Protein AF-A0A928IPV5-F1 (afdb_monomer)

Secondary structure (DSSP, 8-state):
-BHHHHHHHHHHHHT-B-TTSPBPTTHHHHHHHHHHHHHHHHHHTHHHHHHHHT-TTPPP---SSTTSBP-S-HHIIIIIHHHHHHHHHHTTT-HHHHHHHHHHHHHHHHHHHHHHHHHHHTT--------

Sequence (131 aa):
MTGKDIYDLAIELLGYKNADGSDNADCEDYLNRSVGLINILLAETLWLDRLLRQDKSASPVYISSVGDTVRCNGRLARGVLPFGLAAMLAMEEDIQLYDRLHKRYTDEINRTKEEVAGIRHDICDCYPYHG

Radius of gyration: 17.83 Å; Cα contacts (8 Å, |Δi|>4): 134; chains: 1; bounding box: 60×30×45 Å

Structure (mmCIF, N/CA/C/O backbone):
data_AF-A0A928IPV5-F1
#
_entry.id   AF-A0A928IPV5-F1
#
loop_
_atom_site.group_PDB
_atom_site.id
_atom_site.type_symbol
_atom_site.label_atom_id
_atom_site.label_alt_id
_atom_site.label_comp_id
_atom_site.label_asym_id
_atom_site.label_entity_id
_atom_site.label_seq_id
_atom_site.pdbx_PDB_ins_code
_atom_site.Cartn_x
_atom_site.Cartn_y
_atom_site.Cartn_z
_atom_site.occupancy
_atom_site.B_iso_or_equiv
_atom_site.auth_seq_id
_atom_site.auth_comp_id
_atom_site.auth_asym_id
_atom_site.auth_atom_id
_atom_site.pdbx_PDB_model_num
ATOM 1 N N . MET A 1 1 ? -4.277 -11.602 4.313 1.00 87.94 1 MET A N 1
ATOM 2 C CA . MET A 1 1 ? -3.600 -11.040 3.135 1.00 87.94 1 MET A CA 1
ATOM 3 C C . MET A 1 1 ? -2.142 -10.873 3.502 1.00 87.94 1 MET A C 1
ATOM 5 O O . MET A 1 1 ? -1.866 -10.467 4.630 1.00 87.94 1 MET A O 1
ATOM 9 N N . THR A 1 2 ? -1.245 -11.290 2.627 1.00 95.19 2 THR A N 1
ATOM 10 C CA . THR A 1 2 ? 0.205 -11.270 2.832 1.00 95.19 2 THR A CA 1
ATOM 11 C C . THR A 1 2 ? 0.821 -10.002 2.245 1.00 95.19 2 THR A C 1
ATOM 13 O O . THR A 1 2 ? 0.162 -9.282 1.492 1.00 95.19 2 THR A O 1
ATOM 16 N N . GLY A 1 3 ? 2.078 -9.714 2.583 1.00 94.25 3 GLY A N 1
ATOM 17 C CA . GLY A 1 3 ? 2.847 -8.672 1.897 1.00 94.25 3 GLY A CA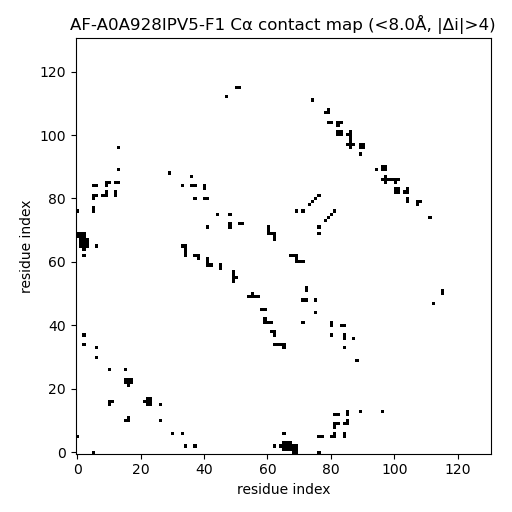 1
ATOM 18 C C . GLY A 1 3 ? 2.996 -8.957 0.397 1.00 94.25 3 GLY A C 1
ATOM 19 O O . GLY A 1 3 ? 2.967 -8.028 -0.403 1.00 94.25 3 GLY A O 1
ATOM 20 N N . LYS A 1 4 ? 3.058 -10.237 0.012 1.00 94.19 4 LYS A N 1
ATOM 21 C CA . LYS A 1 4 ? 3.129 -10.708 -1.373 1.00 94.19 4 LYS A CA 1
ATOM 22 C C . LYS A 1 4 ? 1.871 -10.340 -2.148 1.00 94.19 4 LYS A C 1
ATOM 24 O O . LYS A 1 4 ? 1.990 -9.834 -3.251 1.00 94.19 4 LYS A O 1
ATOM 29 N N . ASP A 1 5 ? 0.694 -10.477 -1.539 1.00 94.62 5 ASP A N 1
ATOM 30 C CA . ASP A 1 5 ? -0.561 -10.057 -2.175 1.00 94.62 5 ASP A CA 1
ATOM 31 C C . ASP A 1 5 ? -0.568 -8.540 -2.473 1.00 94.62 5 ASP A C 1
ATOM 33 O O . ASP A 1 5 ? -1.092 -8.110 -3.496 1.00 94.62 5 ASP A O 1
ATOM 37 N N . ILE A 1 6 ? 0.005 -7.712 -1.585 1.00 95.19 6 ILE A N 1
ATOM 38 C CA . ILE A 1 6 ? 0.121 -6.253 -1.801 1.00 95.19 6 ILE A CA 1
ATOM 39 C C . ILE A 1 6 ? 1.117 -5.957 -2.919 1.00 95.19 6 ILE A C 1
ATOM 41 O O . ILE A 1 6 ? 0.839 -5.130 -3.784 1.00 95.19 6 ILE A O 1
ATOM 45 N N . TYR A 1 7 ? 2.268 -6.626 -2.884 1.00 94.31 7 TYR A N 1
ATOM 46 C CA . TYR A 1 7 ? 3.295 -6.517 -3.909 1.00 94.31 7 TYR A CA 1
ATOM 47 C C . TYR A 1 7 ? 2.751 -6.892 -5.289 1.00 94.31 7 TYR A C 1
ATOM 49 O O . TYR A 1 7 ? 2.908 -6.122 -6.227 1.00 94.31 7 TYR A O 1
ATOM 57 N N . ASP A 1 8 ? 2.032 -8.006 -5.401 1.00 92.25 8 ASP A N 1
ATOM 58 C CA . ASP A 1 8 ? 1.496 -8.484 -6.677 1.00 92.25 8 ASP A CA 1
ATOM 59 C C . ASP A 1 8 ? 0.506 -7.495 -7.285 1.00 92.25 8 ASP A C 1
ATOM 61 O O . ASP A 1 8 ? 0.578 -7.206 -8.479 1.00 92.25 8 ASP A O 1
ATOM 65 N N . LEU A 1 9 ? -0.359 -6.907 -6.454 1.00 93.44 9 LEU A N 1
ATOM 66 C CA . LEU A 1 9 ? -1.244 -5.826 -6.881 1.00 93.44 9 LEU A CA 1
ATOM 67 C C . LEU A 1 9 ? -0.454 -4.580 -7.307 1.00 93.44 9 LEU A C 1
ATOM 69 O O . LEU A 1 9 ? -0.833 -3.916 -8.266 1.00 93.44 9 LEU A O 1
ATOM 73 N N . ALA A 1 10 ? 0.644 -4.250 -6.626 1.00 93.31 10 ALA A N 1
ATOM 74 C CA . ALA A 1 10 ? 1.483 -3.117 -7.003 1.00 93.31 10 ALA A CA 1
ATOM 75 C C . ALA A 1 10 ? 2.190 -3.342 -8.352 1.00 93.31 10 ALA A C 1
ATOM 77 O O . ALA A 1 10 ? 2.185 -2.446 -9.192 1.00 93.31 10 ALA A O 1
ATOM 78 N N . ILE A 1 11 ? 2.728 -4.538 -8.602 1.00 90.94 11 ILE A N 1
ATOM 79 C CA . ILE A 1 11 ? 3.341 -4.900 -9.891 1.00 90.94 11 ILE A CA 1
ATOM 80 C C . ILE A 1 11 ? 2.306 -4.890 -11.023 1.00 90.94 11 ILE A C 1
ATOM 82 O O . ILE A 1 11 ? 2.596 -4.412 -12.121 1.00 90.94 11 ILE A O 1
ATOM 86 N N . GLU A 1 12 ? 1.076 -5.343 -10.757 1.00 89.00 12 GLU A N 1
ATOM 87 C CA . GLU A 1 12 ? -0.040 -5.217 -11.706 1.00 89.00 12 GLU A CA 1
ATOM 88 C C . GLU A 1 12 ? -0.339 -3.757 -12.054 1.00 89.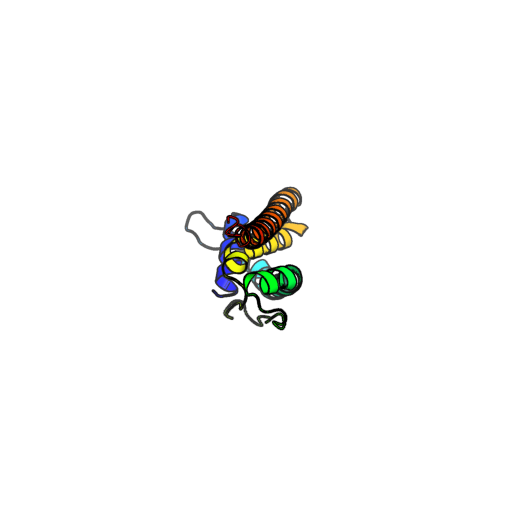00 12 GLU A C 1
ATOM 90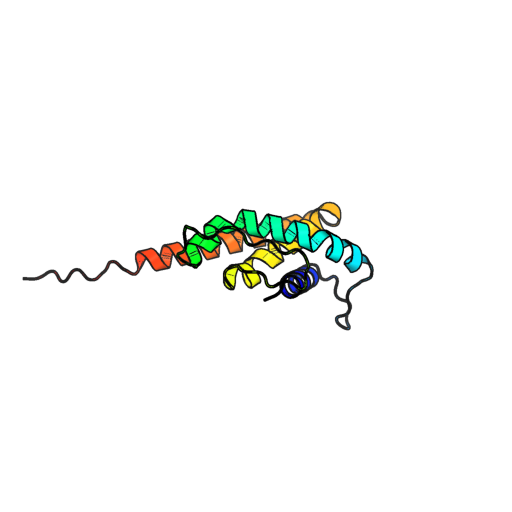 O O . GLU A 1 12 ? -0.510 -3.431 -13.228 1.00 89.00 12 GLU A O 1
ATOM 95 N N . LEU A 1 13 ? -0.361 -2.869 -11.056 1.00 89.56 13 LEU A N 1
ATOM 96 C CA . LEU A 1 13 ? -0.593 -1.435 -11.256 1.00 89.56 13 LEU A CA 1
ATOM 97 C C . LEU A 1 13 ? 0.521 -0.755 -12.057 1.00 89.56 13 LEU A C 1
ATOM 99 O O . LEU A 1 13 ? 0.249 0.197 -12.788 1.00 89.56 13 LEU A O 1
ATOM 103 N N . LEU A 1 14 ? 1.755 -1.236 -11.925 1.00 87.31 14 LEU A N 1
ATOM 104 C CA . LEU A 1 14 ? 2.887 -0.757 -12.712 1.00 87.31 14 LEU A CA 1
ATOM 105 C C . LEU A 1 14 ? 2.870 -1.277 -14.156 1.00 87.31 14 LEU A C 1
ATOM 107 O O . LEU A 1 14 ? 3.530 -0.707 -15.019 1.00 87.31 14 LEU A O 1
ATOM 111 N N . GLY A 1 15 ? 2.114 -2.342 -14.435 1.00 81.31 15 GLY A N 1
ATOM 112 C CA . GLY A 1 15 ? 2.072 -2.961 -15.758 1.00 81.31 15 GLY A CA 1
ATOM 113 C C . GLY A 1 15 ? 3.334 -3.755 -16.110 1.00 81.31 15 GLY A C 1
ATOM 114 O O . GLY A 1 15 ? 3.553 -4.039 -17.283 1.00 81.31 15 GLY A O 1
ATOM 115 N N . TYR A 1 16 ? 4.149 -4.144 -15.120 1.00 67.94 16 TYR A N 1
ATOM 116 C CA . TYR A 1 16 ? 5.378 -4.927 -15.333 1.00 67.94 16 TYR A CA 1
ATOM 117 C C . TYR A 1 16 ? 5.148 -6.439 -15.464 1.00 67.94 16 TYR A C 1
ATOM 119 O O . TYR A 1 16 ? 6.112 -7.201 -15.550 1.00 67.94 16 TYR A O 1
ATOM 127 N N . LYS A 1 17 ? 3.889 -6.889 -15.518 1.00 63.09 17 LYS A N 1
ATOM 128 C CA . LYS A 1 17 ? 3.576 -8.276 -15.866 1.00 63.09 17 LYS A CA 1
ATOM 129 C C . LYS A 1 17 ? 3.697 -8.485 -17.371 1.00 63.09 17 LYS A C 1
ATOM 131 O O . LYS A 1 17 ? 3.143 -7.727 -18.166 1.00 63.09 17 LYS A O 1
ATOM 136 N N . ASN A 1 18 ? 4.380 -9.555 -17.754 1.00 61.31 18 ASN A N 1
ATOM 137 C CA . ASN A 1 18 ? 4.401 -10.041 -19.124 1.00 61.31 18 ASN A CA 1
ATOM 138 C C . ASN A 1 18 ? 2.995 -10.462 -19.577 1.00 61.31 18 ASN A C 1
ATOM 140 O O . ASN A 1 18 ? 2.093 -10.685 -18.767 1.00 61.31 18 ASN A O 1
ATOM 144 N N . ALA A 1 19 ? 2.804 -10.616 -20.889 1.00 61.84 19 ALA A N 1
ATOM 145 C CA . ALA A 1 19 ? 1.520 -11.029 -21.465 1.00 61.84 19 ALA A CA 1
ATOM 146 C C . ALA A 1 19 ? 1.032 -12.407 -20.962 1.00 61.84 19 ALA A C 1
ATOM 148 O O . ALA A 1 19 ? -0.157 -12.706 -21.045 1.00 61.84 19 ALA A O 1
ATOM 149 N N . ASP A 1 20 ? 1.939 -13.234 -20.439 1.00 65.31 20 ASP A N 1
ATOM 150 C CA . ASP A 1 20 ? 1.660 -14.531 -19.816 1.00 65.31 20 ASP A CA 1
ATOM 151 C C . ASP A 1 20 ? 1.457 -14.455 -18.288 1.00 65.31 20 ASP A C 1
ATOM 153 O O . ASP A 1 20 ? 1.204 -15.474 -17.646 1.00 65.31 20 ASP A O 1
ATOM 157 N N . GLY A 1 21 ? 1.536 -13.256 -17.705 1.00 61.25 21 GLY A N 1
ATOM 158 C CA . GLY A 1 21 ? 1.382 -13.001 -16.275 1.00 61.25 21 GLY A CA 1
ATOM 159 C C . GLY A 1 21 ? 2.648 -13.209 -15.441 1.00 61.25 21 GLY A C 1
ATOM 160 O O . GLY A 1 21 ? 2.558 -13.090 -14.219 1.00 61.25 21 GLY A O 1
ATOM 161 N N . SER A 1 22 ? 3.795 -13.513 -16.060 1.00 65.56 22 SER A N 1
ATOM 162 C CA . SER A 1 22 ? 5.083 -13.615 -15.364 1.00 65.56 22 SER A CA 1
ATOM 163 C C . SER A 1 22 ? 5.681 -12.241 -15.039 1.00 65.56 22 SER A C 1
ATOM 165 O O . SER A 1 22 ? 5.445 -11.260 -15.747 1.00 65.56 22 SER A O 1
ATOM 167 N N . ASP A 1 23 ? 6.457 -12.174 -13.960 1.00 64.44 23 ASP A N 1
ATOM 168 C CA . ASP A 1 23 ? 7.148 -10.958 -13.530 1.00 64.44 23 ASP A CA 1
ATOM 169 C C . ASP A 1 23 ? 8.355 -10.675 -14.452 1.00 64.44 23 ASP A C 1
ATOM 171 O O . ASP A 1 23 ? 9.109 -11.588 -14.798 1.00 64.44 23 ASP A O 1
ATOM 175 N N . ASN A 1 24 ? 8.549 -9.418 -14.868 1.00 63.56 24 ASN A N 1
ATOM 176 C CA . ASN A 1 24 ? 9.740 -9.014 -15.630 1.00 63.56 24 ASN A CA 1
ATOM 177 C C . ASN A 1 24 ? 11.013 -9.073 -14.771 1.00 63.56 24 ASN A C 1
ATOM 179 O O . ASN A 1 24 ? 10.942 -8.961 -13.552 1.00 63.56 24 ASN A O 1
ATOM 183 N N . ALA A 1 25 ? 12.189 -9.206 -15.396 1.00 58.41 25 ALA A N 1
ATOM 184 C CA . ALA A 1 25 ? 13.475 -9.322 -14.690 1.00 58.41 25 ALA A CA 1
ATOM 185 C C . ALA A 1 25 ? 13.760 -8.155 -13.715 1.00 58.41 25 ALA A C 1
ATOM 187 O O . ALA A 1 25 ? 14.419 -8.354 -12.698 1.00 58.41 25 ALA A O 1
ATOM 188 N N . ASP A 1 26 ? 13.187 -6.975 -13.969 1.00 62.59 26 ASP A N 1
ATOM 189 C CA . ASP A 1 26 ? 13.271 -5.798 -13.092 1.00 62.59 26 ASP A CA 1
ATOM 190 C C . ASP A 1 26 ? 12.486 -5.959 -11.764 1.00 62.59 26 ASP A C 1
ATOM 192 O O . ASP A 1 26 ? 12.655 -5.179 -10.828 1.00 62.59 26 ASP A O 1
ATOM 196 N N . CYS A 1 27 ? 11.659 -7.004 -11.621 1.00 68.69 27 CYS A N 1
ATOM 197 C CA . CYS A 1 27 ? 10.857 -7.249 -10.418 1.00 68.69 27 CYS A CA 1
ATOM 198 C C . CYS A 1 27 ? 11.667 -7.730 -9.205 1.00 68.69 27 CYS A C 1
ATOM 200 O O . CYS A 1 27 ? 11.179 -7.597 -8.079 1.00 68.69 27 CYS A O 1
ATOM 202 N N . GLU A 1 28 ? 12.881 -8.262 -9.385 1.00 77.44 28 GLU A N 1
ATOM 203 C CA . GLU A 1 28 ? 13.688 -8.759 -8.260 1.00 77.44 28 GLU A CA 1
ATOM 204 C C . GLU A 1 28 ? 14.152 -7.611 -7.342 1.00 77.44 28 GLU A C 1
ATOM 206 O O . GLU A 1 28 ? 14.060 -7.725 -6.115 1.00 77.44 28 GLU A O 1
ATOM 211 N N . ASP A 1 29 ? 14.544 -6.462 -7.908 1.00 82.69 29 ASP A N 1
ATOM 212 C CA . ASP A 1 29 ? 14.872 -5.264 -7.119 1.00 82.69 29 ASP A CA 1
ATOM 213 C C . ASP A 1 29 ? 13.631 -4.697 -6.413 1.00 82.69 29 ASP A C 1
ATOM 215 O O . ASP A 1 29 ? 13.655 -4.390 -5.215 1.00 82.69 29 ASP A O 1
ATOM 219 N N . TYR A 1 30 ? 12.493 -4.661 -7.115 1.00 87.19 30 TYR A N 1
ATOM 220 C CA . TYR A 1 30 ? 11.227 -4.237 -6.521 1.00 87.19 30 TYR A CA 1
ATOM 221 C C . TYR A 1 30 ? 10.830 -5.113 -5.336 1.00 87.19 30 TYR A C 1
ATOM 223 O O . TYR A 1 30 ? 10.400 -4.593 -4.303 1.00 87.19 30 TYR A O 1
ATOM 231 N N . LEU A 1 31 ? 11.007 -6.431 -5.439 1.00 88.38 31 LEU A N 1
ATOM 232 C CA . LEU A 1 31 ? 10.701 -7.354 -4.352 1.00 88.38 31 LEU A CA 1
ATOM 233 C C . LEU A 1 31 ? 11.575 -7.071 -3.119 1.00 88.38 31 LEU A C 1
ATOM 235 O O . LEU A 1 31 ? 11.053 -6.999 -2.004 1.00 88.38 31 LEU A O 1
ATOM 239 N N . ASN A 1 32 ? 12.876 -6.834 -3.320 1.00 87.50 32 ASN A N 1
ATOM 240 C CA . ASN A 1 32 ? 13.825 -6.533 -2.243 1.00 87.50 32 ASN A CA 1
ATOM 241 C C . ASN A 1 32 ? 13.479 -5.236 -1.496 1.00 87.50 32 ASN A C 1
ATOM 243 O O . ASN A 1 32 ? 13.577 -5.173 -0.268 1.00 87.50 32 ASN A O 1
ATOM 247 N N . ARG A 1 33 ? 13.020 -4.207 -2.215 1.00 90.19 33 ARG A N 1
ATOM 248 C CA . ARG A 1 33 ? 12.624 -2.913 -1.627 1.00 90.19 33 ARG A CA 1
ATOM 249 C C . ARG A 1 33 ? 11.249 -2.966 -0.950 1.00 90.19 33 ARG A C 1
ATOM 251 O O . ARG A 1 33 ? 10.982 -2.201 -0.020 1.00 90.19 33 ARG A O 1
ATOM 258 N N . SER A 1 34 ? 10.382 -3.888 -1.366 1.00 93.38 34 SER A N 1
ATOM 259 C CA . SER A 1 34 ? 8.962 -3.891 -0.998 1.00 93.38 34 SER A CA 1
ATOM 260 C C . SER A 1 34 ? 8.685 -4.028 0.496 1.00 93.38 34 SER A C 1
ATOM 262 O O . SER A 1 34 ? 7.787 -3.363 1.000 1.00 93.38 34 SER A O 1
ATOM 264 N N . VAL A 1 35 ? 9.451 -4.831 1.240 1.00 95.75 35 VAL A N 1
ATOM 265 C CA . VAL A 1 35 ? 9.218 -5.013 2.690 1.00 95.75 35 VAL A CA 1
ATOM 266 C C . VAL A 1 35 ? 9.370 -3.690 3.447 1.00 95.75 35 VAL A C 1
ATOM 268 O O . VAL A 1 35 ? 8.509 -3.328 4.252 1.00 95.75 35 VAL A O 1
ATOM 271 N N . GLY A 1 36 ? 10.439 -2.939 3.162 1.00 96.19 36 GLY A N 1
ATOM 272 C CA . GLY A 1 36 ? 10.682 -1.636 3.782 1.00 96.19 36 GLY A CA 1
ATOM 273 C C . GLY A 1 36 ? 9.597 -0.623 3.425 1.00 96.19 36 GLY A C 1
ATOM 274 O O . GLY A 1 36 ? 9.052 0.039 4.307 1.00 96.19 36 GLY A O 1
ATOM 275 N N . LEU A 1 37 ? 9.226 -0.567 2.145 1.00 96.69 37 LEU A N 1
ATOM 276 C CA . LEU A 1 37 ? 8.190 0.333 1.639 1.00 96.69 37 LEU A CA 1
ATOM 277 C C . LEU A 1 37 ? 6.802 0.018 2.221 1.00 96.69 37 LEU A C 1
ATOM 279 O O . LEU A 1 37 ? 6.092 0.925 2.652 1.00 96.69 37 LEU A O 1
ATOM 283 N N . ILE A 1 38 ? 6.430 -1.260 2.323 1.00 96.56 38 ILE A N 1
ATOM 284 C CA . ILE A 1 38 ? 5.176 -1.680 2.965 1.00 96.56 38 ILE A CA 1
ATOM 285 C C . ILE A 1 38 ? 5.156 -1.240 4.432 1.00 96.56 38 ILE A C 1
ATOM 287 O O . ILE A 1 38 ? 4.145 -0.717 4.898 1.00 96.56 38 ILE A O 1
ATOM 291 N N . ASN A 1 39 ? 6.261 -1.400 5.164 1.00 96.81 39 ASN A N 1
ATOM 292 C CA . ASN A 1 39 ? 6.335 -0.977 6.563 1.00 96.81 39 ASN A CA 1
ATOM 293 C C . ASN A 1 39 ? 6.190 0.545 6.732 1.00 96.81 39 ASN A C 1
ATOM 295 O O . ASN A 1 39 ? 5.526 0.982 7.675 1.00 96.81 39 ASN A O 1
ATOM 299 N N . ILE A 1 40 ? 6.736 1.344 5.808 1.00 96.56 40 ILE A N 1
ATOM 300 C CA . ILE A 1 40 ? 6.531 2.802 5.779 1.00 96.56 40 ILE A CA 1
ATOM 301 C C . ILE A 1 40 ? 5.043 3.124 5.611 1.00 96.56 40 ILE A C 1
ATOM 303 O O . ILE A 1 40 ? 4.482 3.857 6.427 1.00 96.56 40 ILE A O 1
ATOM 307 N N . LEU A 1 41 ? 4.373 2.513 4.630 1.00 96.06 41 LEU A N 1
ATOM 308 C CA . LEU A 1 41 ? 2.944 2.746 4.395 1.00 96.06 41 LEU A CA 1
ATOM 309 C C . LEU A 1 41 ? 2.071 2.284 5.567 1.00 96.06 41 LEU A C 1
ATOM 311 O O . LEU A 1 41 ? 1.068 2.922 5.889 1.00 96.06 41 LEU A O 1
ATOM 315 N N . LEU A 1 42 ? 2.432 1.180 6.229 1.00 95.31 42 LEU A N 1
ATOM 316 C CA . LEU A 1 42 ? 1.729 0.701 7.422 1.00 95.31 42 LEU A CA 1
ATOM 317 C C . LEU A 1 42 ? 1.832 1.696 8.582 1.00 95.31 42 LEU A C 1
ATOM 319 O O . LEU A 1 42 ? 0.858 1.878 9.313 1.00 95.31 42 LEU A O 1
ATOM 323 N N . ALA A 1 43 ? 2.982 2.351 8.747 1.00 94.94 43 ALA A N 1
ATOM 324 C CA . ALA A 1 43 ? 3.145 3.411 9.735 1.00 94.94 43 ALA A CA 1
ATOM 325 C C . ALA A 1 43 ? 2.350 4.670 9.347 1.00 94.94 43 ALA A C 1
ATOM 327 O O . ALA A 1 43 ? 1.641 5.232 10.184 1.00 94.94 43 ALA A O 1
ATOM 328 N N . GLU A 1 44 ? 2.417 5.083 8.080 1.00 94.56 44 GLU A N 1
ATOM 329 C CA . GLU A 1 44 ? 1.741 6.277 7.561 1.00 94.56 44 GLU A CA 1
ATOM 330 C C . GLU A 1 44 ? 0.212 6.173 7.660 1.00 94.56 44 GLU A C 1
ATOM 332 O O . GLU A 1 44 ? -0.468 7.110 8.083 1.00 94.56 44 GLU A O 1
ATOM 337 N N . THR A 1 45 ? -0.341 5.004 7.335 1.00 94.00 45 THR A N 1
ATOM 338 C CA . THR A 1 45 ? -1.790 4.751 7.335 1.00 94.00 45 THR A CA 1
ATOM 339 C C . THR A 1 45 ? -2.331 4.268 8.685 1.00 94.00 45 THR A C 1
ATOM 341 O O . THR A 1 45 ? -3.535 4.032 8.819 1.00 94.00 45 THR A O 1
ATOM 344 N N . LEU A 1 46 ? -1.487 4.175 9.722 1.00 93.81 46 LEU A N 1
ATOM 345 C CA . LEU A 1 46 ? -1.862 3.650 11.040 1.00 93.81 46 LEU A CA 1
ATOM 346 C C . LEU A 1 46 ? -3.040 4.399 11.669 1.00 93.81 46 LEU A C 1
ATOM 348 O O . LEU A 1 46 ? -3.916 3.791 12.280 1.00 93.81 46 LEU A O 1
ATOM 352 N N . TRP A 1 47 ? -3.074 5.727 11.550 1.00 92.44 47 TRP A N 1
ATOM 353 C CA . TRP A 1 47 ? -4.154 6.533 12.124 1.00 92.44 47 TRP A CA 1
ATOM 354 C C . TRP A 1 47 ? -5.517 6.173 11.515 1.00 92.44 47 TRP A C 1
ATOM 356 O O . TRP A 1 47 ? -6.520 6.131 12.231 1.00 92.44 47 TRP A O 1
ATOM 366 N N . LEU A 1 48 ? -5.548 5.875 10.214 1.00 92.44 48 LEU A N 1
ATOM 367 C CA . LEU A 1 48 ? -6.752 5.486 9.492 1.00 92.44 48 LEU A CA 1
ATOM 368 C C . LEU A 1 48 ? -7.118 4.034 9.805 1.00 92.44 48 LEU A C 1
ATOM 370 O O . LEU A 1 48 ? -8.293 3.732 9.999 1.00 92.44 48 LEU A O 1
ATOM 374 N N . ASP A 1 49 ? -6.122 3.155 9.953 1.00 92.88 49 ASP A N 1
ATOM 375 C CA . ASP A 1 49 ? -6.324 1.776 10.409 1.00 92.88 49 ASP A CA 1
ATOM 376 C C . ASP A 1 49 ? -6.983 1.726 11.795 1.00 92.88 49 ASP A C 1
ATOM 378 O O . ASP A 1 49 ? -8.002 1.056 11.974 1.00 92.88 49 ASP A O 1
ATOM 382 N N . ARG A 1 50 ? -6.461 2.504 12.755 1.00 92.19 50 ARG A N 1
ATOM 383 C CA . ARG A 1 50 ? -7.033 2.658 14.105 1.00 92.19 50 ARG A CA 1
ATOM 384 C C . ARG A 1 50 ? -8.483 3.119 14.056 1.00 92.19 50 ARG A C 1
ATOM 386 O O . ARG A 1 50 ? -9.324 2.618 14.802 1.00 92.19 50 ARG A O 1
ATOM 393 N N . LEU A 1 51 ? -8.778 4.077 13.178 1.00 90.25 51 LEU A N 1
ATOM 394 C CA . LEU A 1 51 ? -10.124 4.611 13.010 1.00 90.25 51 LEU A CA 1
ATOM 395 C C . LEU A 1 51 ? -11.080 3.553 12.436 1.00 90.25 51 LEU A C 1
ATOM 397 O O . LEU A 1 51 ? -12.168 3.363 12.974 1.00 90.25 51 LEU A O 1
ATOM 401 N N . LEU A 1 52 ? -10.655 2.834 11.395 1.00 89.62 52 LEU A N 1
ATOM 402 C CA . LEU A 1 52 ? -11.437 1.783 10.735 1.00 89.62 52 LEU A CA 1
ATOM 403 C C . LEU A 1 52 ? -11.695 0.573 11.636 1.00 89.62 52 LEU A C 1
ATOM 405 O O . LEU A 1 52 ? -12.750 -0.048 11.547 1.00 89.62 52 LEU A O 1
ATOM 409 N N . ARG A 1 53 ? -10.729 0.214 12.485 1.00 88.81 53 ARG A N 1
ATOM 410 C CA . ARG A 1 53 ? -10.844 -0.909 13.429 1.00 88.81 53 ARG A CA 1
ATOM 411 C C . ARG A 1 53 ? -11.507 -0.530 14.748 1.00 88.81 53 ARG A C 1
ATOM 413 O O . ARG A 1 53 ? -11.781 -1.415 15.548 1.00 88.81 53 ARG A O 1
ATOM 420 N N . GLN A 1 54 ? -11.734 0.765 14.977 1.00 86.62 54 GLN A N 1
ATOM 421 C CA . GLN A 1 54 ? -12.174 1.319 16.259 1.00 86.62 54 GLN A CA 1
ATOM 422 C C . GLN A 1 54 ? -11.242 0.958 17.434 1.00 86.62 54 GLN A C 1
ATOM 424 O O . GLN A 1 54 ? -11.653 0.970 18.591 1.00 86.62 54 GLN A O 1
ATOM 429 N N . ASP A 1 55 ? -9.963 0.700 17.146 1.00 86.12 55 ASP A N 1
ATOM 430 C CA . ASP A 1 55 ? -8.938 0.364 18.133 1.00 86.12 55 ASP A CA 1
ATOM 431 C C . ASP A 1 55 ? -7.848 1.439 18.136 1.00 86.12 55 ASP A C 1
ATOM 433 O O . ASP A 1 55 ? -6.951 1.462 17.295 1.00 86.12 55 ASP A O 1
ATOM 437 N N . LYS A 1 56 ? -7.922 2.353 19.108 1.00 79.25 56 LYS A N 1
ATOM 438 C CA . LYS A 1 56 ? -6.956 3.454 19.250 1.00 79.25 56 LYS A CA 1
ATOM 439 C C . LYS A 1 56 ? -5.604 3.011 19.818 1.00 79.25 56 LYS A C 1
ATOM 441 O O . LYS A 1 56 ? -4.645 3.774 19.723 1.00 79.25 56 LYS A O 1
ATOM 446 N N . SER A 1 57 ? -5.536 1.819 20.410 1.00 80.88 57 SER A N 1
ATOM 447 C CA . SER A 1 57 ? -4.324 1.261 21.016 1.00 80.88 57 SER A CA 1
ATOM 448 C C . SER A 1 57 ? -3.480 0.445 20.039 1.00 80.88 57 SER A C 1
ATOM 450 O O . SER A 1 57 ? -2.321 0.164 20.337 1.00 80.88 57 SER A O 1
ATOM 452 N N . ALA A 1 58 ? -4.022 0.119 18.859 1.00 79.69 58 ALA A N 1
ATOM 453 C CA . ALA A 1 58 ? -3.312 -0.642 17.842 1.00 79.69 58 ALA A CA 1
ATOM 454 C C . ALA A 1 58 ? -1.986 0.036 17.463 1.00 79.69 58 ALA A C 1
ATOM 456 O O . ALA A 1 58 ? -1.948 1.205 17.077 1.00 79.69 58 ALA A O 1
ATOM 457 N N . SER A 1 59 ? -0.887 -0.699 17.565 1.00 82.25 59 SER A N 1
ATOM 458 C CA . SER A 1 59 ? 0.426 -0.296 17.054 1.00 82.25 59 SER A CA 1
ATOM 459 C C . SER A 1 59 ? 0.630 -0.863 15.648 1.00 82.25 59 SER A C 1
ATOM 461 O O . SER A 1 59 ? -0.006 -1.864 15.305 1.00 82.25 59 SER A O 1
ATOM 463 N N . PRO A 1 60 ? 1.499 -0.257 14.820 1.00 80.06 60 PRO A N 1
ATOM 464 C CA . PRO A 1 60 ? 1.784 -0.813 13.510 1.00 80.06 60 PRO A CA 1
ATOM 465 C C . PRO A 1 60 ? 2.474 -2.167 13.697 1.00 80.06 60 PRO A C 1
ATOM 467 O O . PRO A 1 60 ? 3.432 -2.295 14.461 1.00 80.06 60 PRO A O 1
ATOM 470 N N . VAL A 1 61 ? 1.952 -3.189 13.024 1.00 89.75 61 VAL A N 1
ATOM 471 C CA . VAL A 1 61 ? 2.552 -4.525 13.001 1.00 89.75 61 VAL A CA 1
ATOM 472 C C . VAL A 1 61 ? 3.327 -4.645 11.702 1.00 89.75 61 VAL A C 1
ATOM 474 O O . VAL A 1 61 ? 2.733 -4.808 10.636 1.00 89.75 61 VAL A O 1
ATOM 477 N N . TYR A 1 62 ? 4.645 -4.521 11.809 1.00 94.12 62 TYR A N 1
ATOM 478 C CA . TYR A 1 62 ? 5.550 -4.601 10.672 1.00 94.12 62 TYR A CA 1
ATOM 479 C C . TYR A 1 62 ? 5.754 -6.039 10.208 1.00 94.12 62 TYR A C 1
ATOM 481 O O . TYR A 1 62 ? 5.697 -6.983 11.000 1.00 94.12 62 TYR A O 1
ATOM 489 N N . ILE A 1 63 ? 6.022 -6.181 8.916 1.00 96.00 63 ILE A N 1
ATOM 490 C CA . ILE A 1 63 ? 6.410 -7.440 8.289 1.00 96.00 63 ILE A CA 1
ATOM 491 C C . ILE A 1 63 ? 7.932 -7.509 8.148 1.00 96.00 63 ILE A C 1
ATOM 493 O O . ILE A 1 63 ? 8.599 -6.489 7.976 1.00 96.00 63 ILE A O 1
ATOM 497 N N . SER A 1 64 ? 8.484 -8.715 8.235 1.00 95.12 64 SER A N 1
ATOM 498 C CA . SER A 1 64 ? 9.904 -9.014 7.999 1.00 95.12 64 SER A CA 1
ATOM 499 C C . SER A 1 64 ? 10.134 -9.678 6.639 1.00 95.12 64 SER A C 1
ATOM 501 O O . SER A 1 64 ? 11.249 -9.669 6.127 1.00 95.12 64 SER A O 1
ATOM 503 N N . SER A 1 65 ? 9.081 -10.233 6.042 1.00 94.69 65 SER A N 1
ATOM 504 C CA . SER A 1 65 ? 9.077 -10.850 4.720 1.00 94.69 65 SER A CA 1
ATOM 505 C C . SER A 1 65 ? 7.776 -10.541 3.985 1.00 94.69 65 SER A C 1
ATOM 507 O O . SER A 1 65 ? 6.726 -10.359 4.600 1.00 94.69 65 SER A O 1
ATOM 509 N N . VAL A 1 66 ? 7.807 -10.561 2.651 1.00 92.44 66 VAL A N 1
ATOM 510 C CA . VAL A 1 66 ? 6.591 -10.498 1.822 1.00 92.44 66 VAL A CA 1
ATOM 511 C C . VAL A 1 66 ? 5.638 -11.667 2.108 1.00 92.44 66 VAL A C 1
ATOM 513 O O . VAL A 1 66 ? 4.430 -11.525 1.952 1.00 92.44 66 VAL A O 1
ATOM 516 N N . GLY A 1 67 ? 6.138 -12.806 2.594 1.00 94.31 67 GLY A N 1
ATOM 517 C CA . GLY A 1 67 ? 5.286 -13.925 3.010 1.00 94.31 67 GLY A CA 1
ATOM 518 C C . GLY A 1 67 ? 4.465 -13.649 4.275 1.00 94.31 67 GLY A C 1
ATOM 519 O O . GLY A 1 67 ? 3.493 -14.358 4.545 1.00 94.31 67 GLY A O 1
ATOM 520 N N . ASP A 1 68 ? 4.819 -12.621 5.049 1.00 95.94 68 ASP A N 1
ATOM 521 C CA . ASP A 1 68 ? 4.166 -12.346 6.322 1.00 95.94 68 ASP A CA 1
ATOM 522 C C . ASP A 1 68 ? 2.760 -11.781 6.125 1.00 95.94 68 ASP A C 1
ATOM 524 O O . ASP A 1 68 ? 2.445 -11.068 5.168 1.00 95.94 68 ASP A O 1
ATOM 528 N N . THR A 1 69 ? 1.888 -12.082 7.086 1.00 95.25 69 THR A N 1
ATOM 529 C CA . THR A 1 69 ? 0.529 -11.543 7.096 1.00 95.25 69 THR A CA 1
ATOM 530 C C . THR A 1 69 ? 0.541 -10.071 7.478 1.00 95.25 69 THR A C 1
ATOM 532 O O . THR A 1 69 ? 0.943 -9.710 8.584 1.00 95.25 69 THR A O 1
ATOM 535 N N . VAL A 1 70 ? -0.023 -9.235 6.611 1.00 93.44 70 VAL A N 1
ATOM 536 C CA . VAL A 1 70 ? -0.205 -7.813 6.885 1.00 93.44 70 VAL A CA 1
ATOM 537 C C . VAL A 1 70 ? -1.440 -7.627 7.759 1.00 93.44 70 VAL A C 1
ATOM 539 O O . VAL A 1 70 ? -2.570 -7.935 7.372 1.00 93.44 70 VAL A O 1
ATOM 542 N N . ARG A 1 71 ? -1.220 -7.127 8.976 1.00 89.88 71 ARG A N 1
ATOM 543 C CA . ARG A 1 71 ? -2.261 -6.950 9.994 1.00 89.88 71 ARG A CA 1
ATOM 544 C C . ARG A 1 71 ? -2.818 -5.525 9.961 1.00 89.88 71 ARG A C 1
ATOM 546 O O . ARG A 1 71 ? -2.823 -4.864 10.993 1.00 89.88 71 ARG A O 1
ATOM 553 N N . CYS A 1 72 ? -3.370 -5.089 8.829 1.00 89.69 72 CYS A N 1
ATOM 554 C CA . CYS A 1 72 ? -4.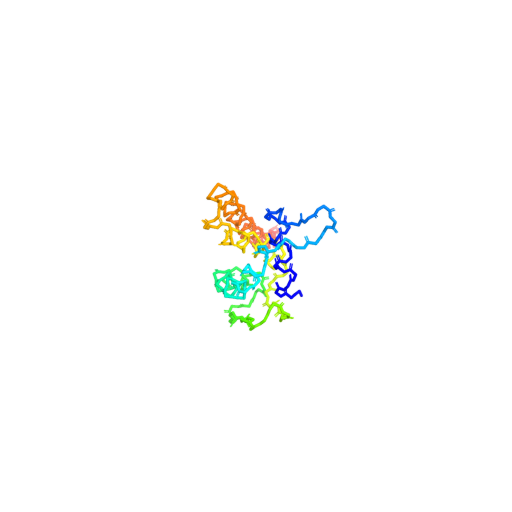157 -3.848 8.708 1.00 89.69 72 CYS A CA 1
ATOM 555 C C . CYS A 1 72 ? -5.606 -4.130 8.251 1.00 89.69 72 CYS A C 1
ATOM 557 O O . CYS A 1 72 ? -5.996 -5.282 8.033 1.00 89.69 72 CYS A O 1
ATOM 559 N N . ASN A 1 73 ? -6.458 -3.107 8.218 1.00 92.38 73 ASN A N 1
ATOM 560 C CA . ASN A 1 73 ? -7.833 -3.213 7.748 1.00 92.38 73 ASN A CA 1
ATOM 561 C C . ASN A 1 73 ? -7.837 -3.629 6.270 1.00 92.38 73 ASN A C 1
ATOM 563 O O . ASN A 1 73 ? -7.064 -3.103 5.473 1.00 92.38 73 ASN A O 1
ATOM 567 N N . GLY A 1 74 ? -8.731 -4.543 5.886 1.00 90.44 74 GLY A N 1
ATOM 568 C CA . GLY A 1 74 ? -8.772 -5.086 4.525 1.00 90.44 74 GLY A CA 1
ATOM 569 C C . GLY A 1 74 ? -8.948 -4.030 3.427 1.00 90.44 74 GLY A C 1
ATOM 570 O O . GLY A 1 74 ? -8.420 -4.213 2.332 1.00 90.44 74 GLY A O 1
ATOM 571 N N . ARG A 1 75 ? -9.631 -2.913 3.721 1.00 89.25 75 ARG A N 1
ATOM 572 C CA . ARG A 1 75 ? -9.777 -1.787 2.786 1.00 89.25 75 ARG A CA 1
ATOM 573 C C . ARG A 1 75 ? -8.449 -1.085 2.537 1.00 89.25 75 ARG A C 1
ATOM 575 O O . ARG A 1 75 ? -8.123 -0.814 1.391 1.00 89.25 75 ARG A O 1
ATOM 582 N N . LEU A 1 76 ? -7.655 -0.867 3.585 1.00 92.75 76 LEU A N 1
ATOM 583 C CA . LEU A 1 76 ? -6.306 -0.323 3.432 1.00 92.75 76 LEU A CA 1
ATOM 584 C C . LEU A 1 76 ? -5.413 -1.318 2.699 1.00 92.75 76 LEU A C 1
ATOM 586 O O . LEU A 1 76 ? -4.783 -0.955 1.711 1.00 92.75 76 LEU A O 1
ATOM 590 N N . ALA A 1 77 ? -5.433 -2.581 3.135 1.00 93.12 77 ALA A N 1
ATOM 591 C CA . ALA A 1 77 ? -4.608 -3.647 2.581 1.00 93.12 77 ALA A CA 1
ATOM 592 C C . ALA A 1 77 ? -4.768 -3.784 1.062 1.00 93.12 77 ALA A C 1
ATOM 594 O O . ALA A 1 77 ? -3.771 -3.890 0.361 1.00 93.12 77 ALA A O 1
ATOM 595 N N . ARG A 1 78 ? -6.010 -3.772 0.560 1.00 91.12 78 ARG A N 1
ATOM 596 C CA . ARG A 1 78 ? -6.326 -3.991 -0.863 1.00 91.12 78 ARG A CA 1
ATOM 597 C C . ARG A 1 78 ? -6.496 -2.714 -1.673 1.00 91.12 78 ARG A C 1
ATOM 599 O O . ARG A 1 78 ? -6.279 -2.740 -2.875 1.00 91.12 78 ARG A O 1
ATOM 606 N N . GLY A 1 79 ? -6.963 -1.644 -1.039 1.00 88.69 79 GLY A N 1
ATOM 607 C CA . GLY A 1 79 ? -7.406 -0.436 -1.731 1.00 88.69 79 GLY A CA 1
ATOM 608 C C . GLY A 1 79 ? -6.427 0.725 -1.654 1.00 88.69 79 GLY A C 1
ATOM 609 O O . GLY A 1 79 ? -6.430 1.549 -2.553 1.00 88.69 79 GLY A O 1
ATOM 610 N N . VAL A 1 80 ? -5.588 0.798 -0.617 1.00 94.94 80 VAL A N 1
ATOM 611 C CA . VAL A 1 80 ? -4.690 1.945 -0.393 1.00 94.94 80 VAL A CA 1
ATOM 612 C C . VAL A 1 80 ? -3.229 1.537 -0.549 1.00 94.94 80 VAL A C 1
ATOM 614 O O . VAL A 1 80 ? -2.511 2.109 -1.367 1.00 94.94 80 VAL A O 1
ATOM 617 N N . LEU A 1 81 ? -2.791 0.517 0.195 1.00 95.81 81 LEU A N 1
ATOM 618 C CA . LEU A 1 81 ? -1.385 0.109 0.243 1.00 95.81 81 LEU A CA 1
ATOM 619 C C . LEU A 1 81 ? -0.790 -0.254 -1.133 1.00 95.81 81 LEU A C 1
ATOM 621 O O . LEU A 1 81 ? 0.342 0.159 -1.379 1.00 95.81 81 LEU A O 1
ATOM 625 N N . PRO A 1 82 ? -1.501 -0.939 -2.056 1.00 96.25 82 PRO A N 1
ATOM 626 C CA . PRO A 1 82 ? -0.928 -1.274 -3.359 1.00 96.25 82 PRO A CA 1
ATOM 627 C C . PRO A 1 82 ? -0.599 -0.047 -4.217 1.00 96.25 82 PRO A C 1
ATOM 629 O O . PRO A 1 82 ? 0.444 -0.030 -4.860 1.00 96.25 82 PRO A O 1
ATOM 632 N N . PHE A 1 83 ? -1.428 1.006 -4.191 1.00 95.38 83 PHE A N 1
ATOM 633 C CA . PHE A 1 83 ? -1.149 2.241 -4.937 1.00 95.38 83 PHE A CA 1
ATOM 634 C C . PHE A 1 83 ? 0.041 3.003 -4.359 1.00 95.38 83 PHE A C 1
ATOM 636 O O . PHE A 1 83 ? 0.865 3.504 -5.119 1.00 95.38 83 PHE A O 1
ATOM 643 N N . GLY A 1 84 ? 0.148 3.069 -3.028 1.00 96.00 84 GLY A N 1
ATOM 644 C CA . GLY A 1 84 ? 1.295 3.691 -2.366 1.00 96.00 84 GLY A CA 1
ATOM 645 C C . GLY A 1 84 ? 2.594 2.941 -2.661 1.00 96.00 84 GLY A C 1
ATOM 646 O O . GLY A 1 84 ? 3.613 3.559 -2.964 1.00 96.00 84 GLY A O 1
ATOM 647 N N . LEU A 1 85 ? 2.548 1.603 -2.642 1.00 96.12 85 LEU A N 1
ATOM 648 C CA . LEU A 1 85 ? 3.705 0.768 -2.956 1.00 96.12 85 LEU A CA 1
ATOM 649 C C . LEU A 1 85 ? 4.113 0.932 -4.422 1.00 96.12 85 LEU A C 1
ATOM 651 O O . LEU A 1 85 ? 5.279 1.197 -4.694 1.00 96.12 85 LEU A O 1
ATOM 655 N N . ALA A 1 86 ? 3.154 0.844 -5.347 1.00 94.00 86 ALA A N 1
ATOM 656 C CA . ALA A 1 86 ? 3.400 1.043 -6.772 1.00 94.00 86 ALA A CA 1
ATOM 657 C C . ALA A 1 86 ? 3.989 2.434 -7.053 1.00 94.00 86 ALA A C 1
ATOM 659 O O . ALA A 1 86 ? 4.966 2.542 -7.785 1.00 94.00 86 ALA A O 1
ATOM 660 N N . ALA A 1 87 ? 3.460 3.492 -6.427 1.00 94.50 87 ALA A N 1
ATOM 661 C CA . ALA A 1 87 ? 4.017 4.834 -6.564 1.00 94.50 87 ALA A CA 1
ATOM 662 C C . ALA A 1 87 ? 5.489 4.864 -6.132 1.00 94.50 87 ALA A C 1
ATOM 664 O O . ALA A 1 87 ? 6.347 5.228 -6.926 1.00 94.50 87 ALA A O 1
ATOM 665 N N . MET A 1 88 ? 5.812 4.417 -4.916 1.00 94.56 88 MET A N 1
ATOM 666 C CA . MET A 1 88 ? 7.195 4.452 -4.421 1.00 94.56 88 MET A CA 1
ATOM 667 C C . MET A 1 88 ? 8.168 3.617 -5.260 1.00 94.56 88 MET A C 1
ATOM 669 O O . MET A 1 88 ? 9.325 4.005 -5.390 1.00 94.56 88 MET A O 1
ATOM 673 N N . LEU A 1 89 ? 7.714 2.504 -5.842 1.00 92.44 89 LEU A N 1
ATOM 674 C CA . LEU A 1 89 ? 8.522 1.706 -6.769 1.00 92.44 89 LEU A CA 1
ATOM 675 C C . LEU A 1 89 ? 8.762 2.432 -8.105 1.00 92.44 89 LEU A C 1
ATOM 677 O O . LEU A 1 89 ? 9.853 2.338 -8.653 1.00 92.44 89 LEU A O 1
ATOM 681 N N . ALA A 1 90 ? 7.787 3.201 -8.600 1.00 90.06 90 ALA A N 1
ATOM 682 C CA . ALA A 1 90 ? 7.913 3.984 -9.834 1.00 90.06 90 ALA A CA 1
ATOM 683 C C . ALA A 1 90 ? 8.719 5.286 -9.682 1.00 90.06 90 ALA A C 1
ATOM 685 O O . ALA A 1 90 ? 9.061 5.901 -10.689 1.00 90.06 90 ALA A O 1
ATOM 686 N N . MET A 1 91 ? 8.998 5.738 -8.453 1.00 89.19 91 MET A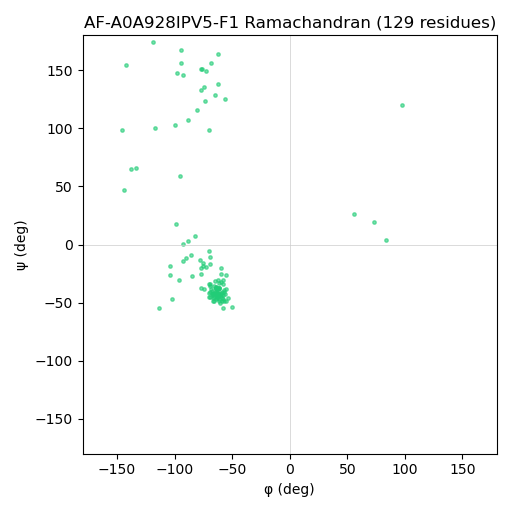 N 1
ATOM 687 C CA . MET A 1 91 ? 9.520 7.084 -8.171 1.00 89.19 91 MET A CA 1
ATOM 688 C C . MET A 1 91 ? 10.815 7.425 -8.924 1.00 89.19 91 MET A C 1
ATOM 690 O O . MET A 1 91 ? 10.986 8.562 -9.359 1.00 89.19 91 MET A O 1
ATOM 694 N N . GLU A 1 92 ? 11.720 6.458 -9.067 1.00 85.00 92 GLU A N 1
ATOM 695 C CA . GLU A 1 92 ? 13.023 6.652 -9.721 1.00 85.00 92 GLU A CA 1
ATOM 696 C C . GLU A 1 92 ? 12.996 6.308 -11.222 1.00 85.00 92 GLU A C 1
ATOM 698 O O . GLU A 1 92 ? 13.895 6.717 -11.952 1.00 85.00 92 GLU A O 1
ATOM 703 N N . GLU A 1 93 ? 11.948 5.622 -11.686 1.00 84.19 93 GLU A N 1
ATOM 704 C CA . GLU A 1 93 ? 11.842 5.051 -13.037 1.00 84.19 93 GLU A CA 1
ATOM 705 C C . GLU A 1 93 ? 10.957 5.898 -13.966 1.00 84.19 93 GLU A C 1
ATOM 707 O O . GLU A 1 93 ? 11.331 6.216 -15.095 1.00 84.19 93 GLU A O 1
ATOM 712 N N . ASP A 1 94 ? 9.775 6.302 -13.490 1.00 86.81 94 ASP A N 1
ATOM 713 C CA . ASP A 1 94 ? 8.796 7.076 -14.255 1.00 86.81 94 ASP A CA 1
ATOM 714 C C . ASP A 1 94 ? 8.053 8.048 -13.330 1.00 86.81 94 ASP A C 1
ATOM 716 O O . ASP A 1 94 ? 7.069 7.710 -12.665 1.00 86.81 94 ASP A O 1
ATOM 720 N N . ILE A 1 95 ? 8.501 9.306 -13.335 1.00 90.62 95 ILE A N 1
ATOM 721 C CA . ILE A 1 95 ? 7.917 10.373 -12.514 1.00 90.62 95 ILE A CA 1
A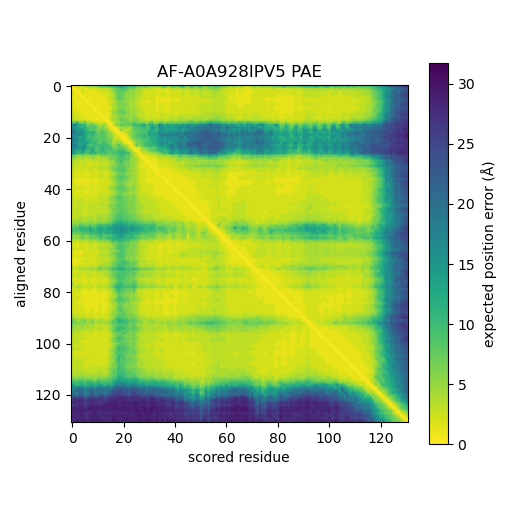TOM 722 C C . ILE A 1 95 ? 6.448 10.663 -12.860 1.00 90.62 95 ILE A C 1
ATOM 724 O O . ILE A 1 95 ? 5.664 11.023 -11.983 1.00 90.62 95 ILE A O 1
ATOM 728 N N . GLN A 1 96 ? 6.032 10.469 -14.117 1.00 89.81 96 GLN A N 1
ATOM 729 C CA . GLN A 1 96 ? 4.636 10.683 -14.503 1.00 89.81 96 GLN A CA 1
ATOM 730 C C . GLN A 1 96 ? 3.745 9.557 -13.985 1.00 89.81 96 GLN A C 1
ATOM 732 O O . GLN A 1 96 ? 2.600 9.799 -13.591 1.00 89.81 96 GLN A O 1
ATOM 737 N N . LEU A 1 97 ? 4.241 8.319 -14.006 1.00 88.69 97 LEU A N 1
ATOM 738 C CA . LEU A 1 97 ? 3.551 7.181 -13.412 1.00 88.69 97 LEU A CA 1
ATOM 739 C C . LEU A 1 97 ? 3.485 7.314 -11.888 1.00 88.69 97 LEU A C 1
ATOM 741 O O . LEU A 1 97 ? 2.399 7.136 -11.332 1.00 88.69 97 LEU A O 1
ATOM 745 N N . TYR A 1 98 ? 4.587 7.713 -11.244 1.00 92.75 98 TYR A N 1
ATOM 746 C CA . TYR A 1 98 ? 4.625 8.069 -9.825 1.00 92.75 98 TYR A CA 1
ATOM 747 C C . TYR A 1 98 ? 3.523 9.074 -9.479 1.00 92.75 98 TYR A C 1
ATOM 749 O O . TYR A 1 98 ? 2.692 8.785 -8.622 1.00 92.75 98 TYR A O 1
ATOM 757 N N . ASP A 1 99 ? 3.442 10.206 -10.187 1.00 93.56 99 ASP A N 1
ATOM 758 C CA . ASP A 1 99 ? 2.456 11.254 -9.901 1.00 93.56 99 ASP A CA 1
ATOM 759 C C . ASP A 1 99 ? 1.014 10.739 -10.018 1.00 93.56 99 ASP A C 1
ATOM 761 O O . ASP A 1 99 ? 0.163 11.028 -9.169 1.00 93.56 99 ASP A O 1
ATOM 765 N N . ARG A 1 100 ? 0.722 9.938 -11.054 1.00 93.50 100 ARG A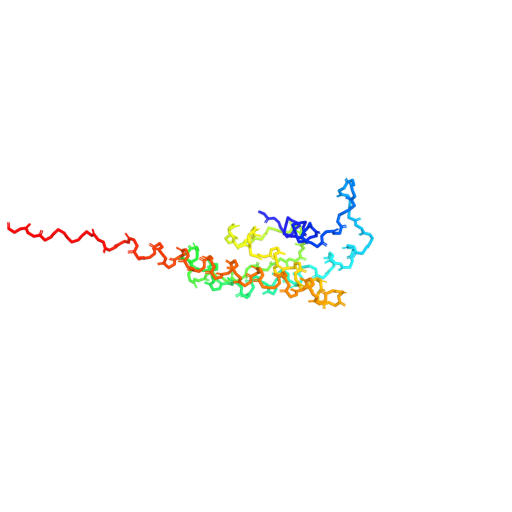 N 1
ATOM 766 C CA . ARG A 1 100 ? -0.608 9.334 -11.244 1.00 93.50 100 ARG A CA 1
ATOM 767 C C . ARG A 1 100 ? -0.960 8.370 -10.111 1.00 93.50 100 ARG A C 1
ATOM 769 O O . ARG A 1 100 ? -2.072 8.438 -9.583 1.00 93.50 100 ARG A O 1
ATOM 776 N N . LEU A 1 101 ? -0.036 7.484 -9.741 1.00 94.00 101 LEU A N 1
ATOM 777 C CA . LEU A 1 101 ? -0.245 6.480 -8.695 1.00 94.00 101 LEU A CA 1
ATOM 778 C C . LEU A 1 101 ? -0.322 7.119 -7.308 1.00 94.00 101 LEU A C 1
ATOM 780 O O . LEU A 1 101 ? -1.210 6.779 -6.529 1.00 94.00 101 LEU A O 1
ATOM 784 N N . HIS A 1 102 ? 0.533 8.099 -7.024 1.00 95.19 102 HIS A N 1
ATOM 785 C CA . HIS A 1 102 ? 0.535 8.843 -5.770 1.00 95.19 102 HIS A CA 1
ATOM 786 C C . HIS A 1 102 ? -0.751 9.666 -5.600 1.00 95.19 102 HIS A C 1
ATOM 788 O O . HIS A 1 102 ? -1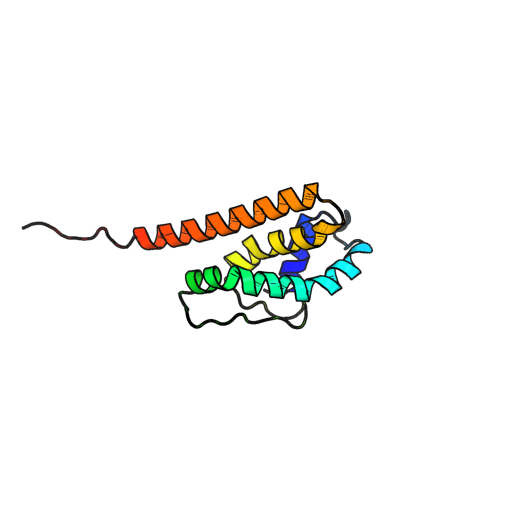.354 9.688 -4.522 1.00 95.19 102 HIS A O 1
ATOM 794 N N . LYS A 1 103 ? -1.237 10.298 -6.679 1.00 95.38 103 LYS A N 1
ATOM 795 C CA . LYS A 1 103 ? -2.553 10.949 -6.670 1.00 95.38 103 LYS A CA 1
ATOM 796 C C . LYS A 1 103 ? -3.655 9.941 -6.346 1.00 95.38 103 LYS A C 1
ATOM 798 O O . LYS A 1 103 ? -4.476 10.204 -5.472 1.00 95.38 103 LYS A O 1
ATOM 803 N N . ARG A 1 104 ? -3.637 8.766 -6.985 1.00 94.38 104 ARG A N 1
ATOM 804 C CA . ARG A 1 104 ? -4.635 7.722 -6.725 1.00 94.38 104 ARG A CA 1
ATOM 805 C C . ARG A 1 104 ? -4.585 7.208 -5.285 1.00 94.38 104 ARG A C 1
ATOM 807 O O . ARG A 1 104 ? -5.631 7.056 -4.667 1.00 94.38 104 ARG A O 1
ATOM 814 N N . TYR A 1 105 ? -3.389 6.998 -4.742 1.00 96.12 105 TYR A N 1
ATOM 815 C CA . TYR A 1 105 ? -3.168 6.656 -3.337 1.00 96.12 105 TYR A CA 1
ATOM 816 C C . TYR A 1 105 ? -3.811 7.685 -2.393 1.00 96.12 105 TYR A C 1
ATOM 818 O O . TYR A 1 105 ? -4.572 7.322 -1.494 1.00 96.12 105 TYR A O 1
ATOM 826 N N . THR A 1 106 ? -3.572 8.973 -2.650 1.00 95.25 106 THR A N 1
ATOM 827 C CA . THR A 1 106 ? -4.136 10.079 -1.862 1.00 95.25 106 THR A CA 1
ATOM 828 C C . THR A 1 106 ? -5.666 10.114 -1.944 1.00 95.25 106 THR A C 1
ATOM 830 O O . THR A 1 106 ? -6.341 10.277 -0.925 1.00 95.25 106 THR A O 1
ATOM 833 N N . ASP A 1 107 ? -6.223 9.918 -3.141 1.00 94.75 107 ASP A N 1
ATOM 834 C CA . ASP A 1 107 ? -7.670 9.883 -3.366 1.00 94.75 107 ASP A CA 1
ATOM 835 C C . ASP A 1 107 ? -8.333 8.725 -2.594 1.00 94.75 107 ASP A C 1
ATOM 837 O O . ASP A 1 107 ? -9.363 8.926 -1.951 1.00 94.75 107 ASP A O 1
ATOM 841 N N . GLU A 1 108 ? -7.731 7.529 -2.582 1.00 93.69 108 GLU A N 1
ATOM 842 C CA . GLU A 1 108 ? -8.269 6.372 -1.846 1.00 93.69 108 GLU A CA 1
ATOM 843 C C . GLU A 1 108 ? -8.168 6.542 -0.319 1.00 93.69 108 GLU A C 1
ATOM 845 O O . GLU A 1 108 ? -9.078 6.129 0.411 1.00 93.69 108 GLU A O 1
ATOM 850 N N . ILE A 1 109 ? -7.122 7.209 0.190 1.00 94.50 109 ILE A N 1
ATOM 851 C CA . ILE A 1 109 ? -7.047 7.610 1.607 1.00 94.50 109 ILE A CA 1
ATOM 852 C C . ILE A 1 109 ? -8.193 8.557 1.955 1.00 94.50 109 ILE A C 1
ATOM 854 O O . ILE A 1 109 ? -8.883 8.346 2.958 1.00 94.50 109 ILE A O 1
ATOM 858 N N . ASN A 1 110 ? -8.407 9.591 1.138 1.00 92.81 110 ASN A N 1
ATOM 859 C CA . ASN A 1 110 ? -9.450 10.586 1.375 1.00 92.81 110 ASN A CA 1
ATOM 860 C C . ASN A 1 110 ? -10.840 9.955 1.321 1.00 92.81 110 ASN A C 1
ATOM 862 O O . ASN A 1 110 ? -11.623 10.138 2.251 1.00 92.81 110 ASN A O 1
ATOM 866 N N . ARG A 1 111 ? -11.106 9.119 0.316 1.00 90.88 111 ARG A N 1
ATOM 867 C CA . ARG A 1 111 ? -12.355 8.365 0.206 1.00 90.88 111 ARG A CA 1
ATOM 868 C C . ARG A 1 111 ? -12.598 7.487 1.431 1.00 90.88 111 ARG A C 1
ATOM 870 O O . ARG A 1 111 ? -13.670 7.525 2.028 1.00 90.88 111 ARG A O 1
ATOM 877 N N . THR A 1 112 ? -11.587 6.727 1.850 1.00 90.69 112 THR A N 1
ATOM 878 C CA . THR A 1 112 ? -11.697 5.855 3.027 1.00 90.69 112 THR A CA 1
ATOM 879 C C . THR A 1 112 ? -11.967 6.670 4.295 1.00 90.69 112 THR A C 1
ATOM 881 O O . THR A 1 112 ? -12.759 6.262 5.143 1.00 90.69 112 THR A O 1
ATOM 884 N N . LYS A 1 113 ? -11.346 7.846 4.427 1.00 89.38 113 LYS A N 1
ATOM 885 C CA . LYS A 1 113 ? -11.576 8.774 5.540 1.00 89.38 113 LYS A CA 1
ATOM 886 C C . LYS A 1 113 ? -13.001 9.338 5.535 1.00 89.38 113 LYS A C 1
ATOM 888 O O . LYS A 1 113 ? -13.629 9.385 6.593 1.00 89.38 113 LYS A O 1
ATOM 893 N N . GLU A 1 114 ? -13.504 9.758 4.378 1.00 87.56 114 GLU A N 1
ATOM 894 C CA . GLU A 1 114 ? -14.858 10.298 4.207 1.00 87.56 114 GLU A CA 1
ATOM 895 C C . GLU A 1 114 ? -15.930 9.260 4.531 1.00 87.56 114 GLU A C 1
ATOM 897 O O . GLU A 1 114 ? -16.861 9.556 5.276 1.00 87.56 114 GLU A O 1
ATOM 902 N N . GLU A 1 115 ? -15.767 8.021 4.066 1.00 82.31 115 GLU A N 1
ATOM 903 C CA . GLU A 1 115 ? -16.699 6.932 4.371 1.00 82.31 115 GLU A CA 1
ATOM 904 C C . GLU A 1 115 ? -16.803 6.683 5.883 1.00 82.31 115 GLU A C 1
ATOM 906 O O . GLU A 1 115 ? -17.898 6.511 6.417 1.00 82.31 115 GLU A O 1
ATOM 911 N N . VAL A 1 116 ? -15.683 6.737 6.611 1.00 80.31 116 VAL A N 1
ATOM 912 C CA . VAL A 1 116 ? -15.707 6.599 8.075 1.00 80.31 116 VAL A CA 1
ATOM 913 C C . VAL A 1 116 ? -16.365 7.800 8.761 1.00 80.31 116 VAL A C 1
ATOM 915 O O . VAL A 1 116 ? -17.033 7.636 9.785 1.00 80.31 116 VAL A O 1
ATOM 918 N N . ALA A 1 117 ? -16.209 9.008 8.216 1.00 72.62 117 ALA A N 1
ATOM 919 C CA . ALA A 1 117 ? -16.897 10.195 8.719 1.00 72.62 117 ALA A CA 1
ATOM 920 C C . ALA A 1 117 ? -18.416 10.140 8.467 1.00 72.62 117 ALA A C 1
ATOM 922 O O . ALA A 1 117 ? -19.181 10.524 9.354 1.00 72.62 117 ALA A O 1
ATOM 923 N N . GLY A 1 118 ? -18.840 9.613 7.313 1.00 62.69 118 GLY A N 1
ATOM 924 C CA . GLY A 1 118 ? -20.244 9.372 6.970 1.00 62.69 118 GLY A CA 1
ATOM 925 C C . GLY A 1 118 ? -20.905 8.362 7.909 1.00 62.69 118 GLY A C 1
ATOM 926 O O . GLY A 1 118 ? -21.952 8.654 8.478 1.00 62.69 118 GLY A O 1
ATOM 927 N N . ILE A 1 119 ? -20.225 7.246 8.208 1.00 58.28 119 ILE A N 1
ATOM 928 C CA . ILE A 1 119 ? -20.699 6.248 9.187 1.00 58.28 119 ILE A CA 1
ATOM 929 C C . ILE A 1 119 ? -20.931 6.871 10.577 1.00 58.28 119 ILE A C 1
ATOM 931 O O . ILE A 1 119 ? -21.832 6.455 11.301 1.00 58.28 119 ILE A O 1
ATOM 935 N N . ARG A 1 120 ? -20.132 7.871 10.980 1.00 56.34 120 ARG A N 1
ATOM 936 C CA . ARG A 1 120 ? -20.310 8.545 12.281 1.00 56.34 120 ARG A CA 1
ATOM 937 C C . ARG A 1 120 ? -21.471 9.544 12.301 1.00 56.34 120 ARG A C 1
ATOM 939 O O . ARG A 1 120 ? -21.924 9.855 13.398 1.00 56.34 120 ARG A O 1
ATOM 946 N N . HIS A 1 121 ? -21.933 10.038 11.150 1.00 52.19 121 HIS A N 1
ATOM 947 C CA . HIS A 1 121 ? -23.080 10.953 11.077 1.00 52.19 121 HIS A CA 1
ATOM 948 C C . HIS A 1 121 ? -24.433 10.229 11.047 1.00 52.19 121 HIS A C 1
ATOM 950 O O . HIS A 1 121 ? -25.398 10.773 11.570 1.00 52.19 121 HIS A O 1
ATOM 956 N N . ASP A 1 122 ? -24.502 8.991 10.550 1.00 50.72 122 ASP A N 1
ATOM 957 C CA . ASP A 1 122 ? -25.766 8.238 10.450 1.00 50.72 122 ASP A CA 1
ATOM 958 C C . ASP A 1 122 ? -26.358 7.772 11.804 1.00 50.72 122 ASP A C 1
ATOM 960 O O . ASP A 1 122 ? -27.467 7.245 11.842 1.00 50.72 122 ASP A O 1
ATOM 964 N N . ILE A 1 123 ? -25.669 7.964 12.941 1.00 56.66 123 ILE A N 1
ATOM 965 C CA . ILE A 1 123 ? -26.116 7.466 14.265 1.00 56.66 123 ILE A CA 1
ATOM 966 C C . ILE A 1 123 ? -26.817 8.550 15.120 1.00 56.66 123 ILE A C 1
ATOM 968 O O . ILE A 1 123 ? -26.998 8.376 16.321 1.00 56.66 123 ILE A O 1
ATOM 972 N N . CYS A 1 124 ? -27.280 9.668 14.555 1.00 50.88 124 CYS A N 1
ATOM 973 C CA . CYS A 1 124 ? -27.999 10.675 15.351 1.00 50.88 124 CYS A CA 1
ATOM 974 C C . CYS A 1 124 ? -29.231 11.246 14.640 1.00 50.88 124 CYS A C 1
ATOM 976 O O . CYS A 1 124 ? -29.272 12.431 14.345 1.00 50.88 124 CYS A O 1
ATOM 978 N N . ASP A 1 125 ? -30.243 10.407 14.396 1.00 51.50 125 AS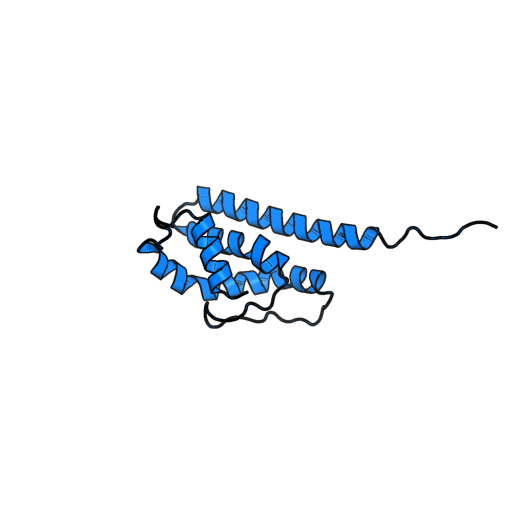P A N 1
ATOM 979 C CA . ASP A 1 125 ? -31.575 10.882 13.985 1.00 51.50 125 ASP A CA 1
ATOM 980 C C . ASP A 1 125 ? -32.715 10.026 14.571 1.00 51.50 125 ASP A C 1
ATOM 982 O O . ASP A 1 125 ? -33.651 9.593 13.905 1.00 51.50 125 ASP A O 1
ATOM 986 N N . CYS A 1 126 ? -32.636 9.752 15.874 1.00 53.84 126 CYS A N 1
ATOM 987 C CA . CYS A 1 126 ? -33.757 9.216 16.648 1.00 53.84 126 CYS A CA 1
ATOM 988 C C . CYS A 1 126 ? -33.897 9.990 17.963 1.00 53.84 126 CYS A C 1
ATOM 990 O O . CYS A 1 126 ? -33.711 9.438 19.045 1.00 53.84 126 CYS A O 1
ATOM 992 N N . TYR A 1 127 ? -34.239 11.276 17.877 1.00 59.25 127 TYR A N 1
ATOM 993 C CA . TYR A 1 127 ? -34.982 11.911 18.962 1.00 59.25 127 TYR A CA 1
ATOM 994 C C . TYR A 1 127 ? -36.473 11.692 18.692 1.00 59.25 127 TYR A C 1
ATOM 996 O O . TYR A 1 127 ? -37.013 12.340 17.794 1.00 59.25 127 TYR A O 1
ATOM 1004 N N . PRO A 1 128 ? -37.177 10.823 19.442 1.00 53.31 128 PRO A N 1
ATOM 1005 C CA . PRO A 1 128 ? -38.622 10.910 19.475 1.00 53.31 128 PRO A CA 1
ATOM 1006 C C . PRO A 1 128 ? -38.961 12.186 20.250 1.00 53.31 128 PRO A C 1
ATOM 1008 O O . PRO A 1 128 ? -38.892 12.226 21.477 1.00 53.31 128 PRO A O 1
ATOM 1011 N N . TYR A 1 129 ? -39.257 13.259 19.521 1.00 53.59 129 TYR A N 1
ATOM 1012 C CA . TYR A 1 129 ? -39.984 14.391 20.074 1.00 53.59 129 TYR A CA 1
ATOM 1013 C C . TYR A 1 129 ? -41.475 14.196 19.807 1.00 53.59 129 TYR A C 1
ATOM 1015 O O . TYR A 1 129 ? -41.857 13.705 18.746 1.00 53.59 129 TYR A O 1
ATOM 1023 N N . HIS A 1 130 ? -42.263 14.668 20.776 1.00 52.31 130 HIS A N 1
ATOM 1024 C CA . HIS A 1 130 ? -43.727 14.662 20.902 1.00 52.31 130 HIS A CA 1
ATOM 1025 C C . HIS A 1 130 ? -44.240 13.500 21.766 1.00 52.31 130 HIS A C 1
ATOM 1027 O O . HIS A 1 130 ? -43.989 12.339 21.471 1.00 52.31 130 HIS A O 1
ATOM 1033 N N . GLY A 1 131 ? -44.945 13.742 22.868 1.00 52.34 131 GLY A N 1
ATOM 1034 C CA . GLY A 1 131 ? -45.612 14.959 23.341 1.00 52.34 131 GLY A CA 1
ATOM 1035 C C . GLY A 1 131 ? -46.852 14.524 24.101 1.00 52.34 131 GLY A C 1
ATOM 1036 O O . GLY A 1 131 ? -47.595 13.705 23.522 1.00 52.34 131 GLY A O 1
#

Foldseek 3Di:
DFLLVLLLLLCVLLVQADPVRDGDPVVVVLQVCSQVQLQVLLQVCVVLQCLVVVNPPDDRDGDPHRRDDGPGDPLCSNQQSSLSSNLVVCVVPPVVSNVVSVVSNVVSSVVSVVVSVVVVVVPPDDDPDDD

pLDDT: mean 84.74, std 13.87, range [50.72, 96.81]

Nearest PDB structures (foldseek):
  5jg7-assembly1_B  TM=3.255E-01  e=3.865E+00  Salmonella enterica subsp. enterica serovar Typhimurium str. LT2
  7u8r-assembly1_o  TM=2.976E-01  e=9.537E+00  Sus scrofa

Solvent-accessible surface area (backbone atoms only — not comparable to full-atom values): 7441 Å² total; per-residue (Å²): 105,33,38,45,60,31,48,53,50,12,42,56,74,67,59,50,48,42,98,88,67,47,76,41,86,73,46,61,62,52,58,71,51,39,44,63,50,51,40,50,51,44,57,71,46,36,69,58,39,24,59,76,69,71,35,84,81,69,70,74,65,72,59,92,42,42,84,33,69,53,75,63,46,66,62,46,50,71,62,27,49,19,34,46,46,29,14,65,68,26,53,88,79,35,60,69,57,15,52,55,28,43,51,49,22,52,50,40,50,50,50,56,50,49,54,55,53,50,63,66,59,73,79,73,84,81,78,88,77,84,132

Mean predicted aligned error: 7.69 Å